Protein AF-A0A2K2TTX4-F1 (afdb_monomer_lite)

Sequence (131 aa):
MMIKNGELSIVQKIKLSEYLRTQQEYSEKEVDQAVAAVNRMNPELRKQLVEFLVTGEYPSTVIEKVTVKDLVDKLNMNPVTAFLSLDYLMEKPDEAKYILSRKPEKIEIDQEFLEELLGSQKDESADEAGE

Foldseek 3Di:
DDPCLQADDPVLLVLQLCCCCPVVVDDPVVSVVLRVLLSRFDSVLNVQVSVCSVPVDFDPDAQPNDGLVCCCPVLVDDSSVSSSLSSCCVVPVVVSVVVSVDNDDPPPDDPVNVCVVVVVVPPDPDDDDDD

pLDDT: mean 79.46, std 15.24, range [33.28, 93.5]

Structure (mmCIF, N/CA/C/O backbone):
data_AF-A0A2K2TTX4-F1
#
_entry.id   AF-A0A2K2TTX4-F1
#
loop_
_atom_site.group_PDB
_atom_site.id
_atom_site.type_symbol
_atom_site.label_atom_id
_atom_site.label_alt_id
_atom_site.label_comp_id
_atom_site.label_asym_id
_atom_site.label_entity_id
_atom_site.label_seq_id
_atom_site.pdbx_PDB_ins_code
_atom_site.Cartn_x
_atom_site.Cartn_y
_atom_site.Cartn_z
_atom_site.occupancy
_atom_site.B_iso_or_equiv
_atom_site.auth_seq_id
_atom_site.auth_comp_id
_atom_site.auth_asym_id
_atom_site.auth_atom_id
_atom_site.pdbx_PDB_model_num
ATOM 1 N N . MET A 1 1 ? 26.488 -1.684 -8.384 1.00 33.69 1 MET A N 1
ATOM 2 C CA . MET A 1 1 ? 26.251 -0.405 -7.682 1.00 33.69 1 MET A CA 1
ATOM 3 C C . MET A 1 1 ? 24.743 -0.280 -7.490 1.00 33.69 1 MET A C 1
ATOM 5 O O . MET A 1 1 ? 24.048 0.097 -8.421 1.00 33.69 1 MET A O 1
ATOM 9 N N . MET A 1 2 ? 24.215 -0.774 -6.367 1.00 33.28 2 MET A N 1
ATOM 10 C CA . MET A 1 2 ? 22.768 -0.821 -6.120 1.00 33.28 2 MET A CA 1
ATOM 11 C C . MET A 1 2 ? 22.314 0.562 -5.653 1.00 33.28 2 MET A C 1
ATOM 13 O O . MET A 1 2 ? 22.703 1.012 -4.577 1.00 33.28 2 MET A O 1
ATOM 17 N N . ILE A 1 3 ? 21.557 1.269 -6.490 1.00 39.31 3 ILE A N 1
ATOM 18 C CA . ILE A 1 3 ? 20.985 2.561 -6.119 1.00 39.31 3 ILE A CA 1
ATOM 19 C C . ILE A 1 3 ? 19.953 2.294 -5.023 1.00 39.31 3 ILE A C 1
ATOM 21 O O . ILE A 1 3 ? 18.993 1.557 -5.240 1.00 39.31 3 ILE A O 1
ATOM 25 N N . LYS A 1 4 ? 20.143 2.898 -3.847 1.00 43.09 4 LYS A N 1
ATOM 26 C CA . LYS A 1 4 ? 19.117 2.989 -2.803 1.00 43.09 4 LYS A CA 1
ATOM 27 C C . LYS A 1 4 ? 17.965 3.884 -3.297 1.00 43.09 4 LYS A C 1
ATOM 29 O O . LYS A 1 4 ? 17.806 4.998 -2.822 1.00 43.09 4 LYS A O 1
ATOM 34 N N . ASN A 1 5 ? 17.164 3.418 -4.255 1.00 51.44 5 ASN A N 1
ATOM 35 C CA . ASN A 1 5 ? 15.914 4.068 -4.687 1.00 51.44 5 ASN A CA 1
ATOM 36 C C . ASN A 1 5 ? 14.727 3.547 -3.852 1.00 51.44 5 ASN A C 1
ATOM 38 O O . ASN A 1 5 ? 13.702 3.111 -4.377 1.00 51.44 5 ASN A O 1
ATOM 42 N N . GLY A 1 6 ? 14.914 3.492 -2.532 1.00 62.59 6 GLY A N 1
ATOM 43 C CA . GLY A 1 6 ? 14.110 2.641 -1.655 1.00 62.59 6 GLY A CA 1
ATOM 44 C C . GLY A 1 6 ? 13.022 3.336 -0.846 1.00 62.59 6 GLY A C 1
ATOM 45 O O . GLY A 1 6 ? 12.120 2.654 -0.387 1.00 62.59 6 GLY A O 1
ATOM 46 N N . GLU A 1 7 ? 13.072 4.654 -0.660 1.00 72.31 7 GLU A N 1
ATOM 47 C CA . GLU A 1 7 ? 12.205 5.325 0.317 1.00 72.31 7 GLU A CA 1
ATOM 48 C C . GLU A 1 7 ? 11.384 6.449 -0.304 1.00 72.31 7 GLU A C 1
ATOM 50 O O . GLU A 1 7 ? 11.831 7.138 -1.223 1.00 72.31 7 GLU A O 1
ATOM 55 N N . LEU A 1 8 ? 10.179 6.647 0.232 1.00 81.75 8 LEU A N 1
ATOM 56 C CA . LEU A 1 8 ? 9.362 7.813 -0.078 1.00 81.75 8 LEU A CA 1
ATOM 57 C C . LEU A 1 8 ? 10.108 9.099 0.308 1.00 81.75 8 LEU A C 1
ATOM 59 O O . LEU A 1 8 ? 10.712 9.194 1.380 1.00 81.75 8 LEU A O 1
ATOM 63 N N . SER A 1 9 ? 10.015 10.130 -0.529 1.00 85.38 9 SER A N 1
ATOM 64 C CA . SER A 1 9 ? 10.469 11.471 -0.160 1.00 85.38 9 SER A CA 1
ATOM 65 C C . SER A 1 9 ? 9.601 12.048 0.963 1.00 85.38 9 SER A C 1
ATOM 67 O O . SER A 1 9 ? 8.461 11.627 1.159 1.00 85.38 9 SER A O 1
ATOM 69 N N . ILE A 1 10 ? 10.103 13.054 1.686 1.00 84.88 10 ILE A N 1
ATOM 70 C CA . ILE A 1 10 ? 9.347 13.723 2.763 1.00 84.88 10 ILE A CA 1
ATOM 71 C C . ILE A 1 10 ? 7.980 14.212 2.256 1.00 84.88 10 ILE A C 1
ATOM 73 O O . ILE A 1 10 ? 6.965 13.993 2.908 1.00 84.88 10 ILE A O 1
ATOM 77 N N . VAL A 1 11 ? 7.937 14.794 1.053 1.00 86.38 11 VAL A N 1
ATOM 78 C CA . VAL A 1 11 ? 6.693 15.272 0.429 1.00 86.38 11 VAL A CA 1
ATOM 79 C C . VAL A 1 11 ? 5.731 14.118 0.135 1.00 86.38 11 VAL A C 1
ATOM 81 O O . VAL A 1 11 ? 4.532 14.244 0.362 1.00 86.38 11 VAL A O 1
ATOM 84 N N . GLN A 1 12 ? 6.239 12.981 -0.348 1.00 86.75 12 GLN A N 1
ATOM 85 C CA . GLN A 1 12 ? 5.415 11.798 -0.611 1.00 86.75 12 GLN A CA 1
ATOM 86 C C . GLN A 1 12 ? 4.881 11.176 0.685 1.00 86.75 12 GLN A C 1
ATOM 88 O O . GLN A 1 12 ? 3.720 10.781 0.723 1.00 86.75 12 GLN A O 1
ATOM 93 N N . LYS A 1 13 ? 5.697 11.133 1.749 1.00 87.06 13 LYS A N 1
ATOM 94 C CA . LYS A 1 13 ? 5.270 10.674 3.079 1.00 87.06 13 LYS A CA 1
ATOM 95 C C . LYS A 1 13 ? 4.141 11.550 3.619 1.00 87.06 13 LYS A C 1
ATOM 97 O O . LYS A 1 13 ? 3.126 11.009 4.028 1.00 87.06 13 LYS A O 1
ATOM 102 N N . ILE A 1 14 ? 4.274 12.878 3.539 1.00 88.06 14 ILE A N 1
ATOM 103 C CA . ILE A 1 14 ? 3.223 13.818 3.968 1.00 88.06 14 ILE A CA 1
ATOM 104 C C . ILE A 1 14 ? 1.923 13.567 3.198 1.00 88.06 14 ILE A C 1
ATOM 106 O O . ILE A 1 14 ? 0.891 13.360 3.826 1.00 88.06 14 ILE A O 1
ATOM 110 N N . LYS A 1 15 ? 1.973 13.491 1.860 1.00 88.75 15 LYS A N 1
ATOM 111 C CA . LYS A 1 15 ? 0.778 13.232 1.039 1.00 88.75 15 LYS A CA 1
ATOM 112 C C . LYS A 1 15 ? 0.105 11.899 1.366 1.00 88.75 15 LYS A C 1
ATOM 114 O O . LYS A 1 15 ? -1.118 11.838 1.443 1.00 88.75 15 LYS A O 1
ATOM 119 N N . LEU A 1 16 ? 0.889 10.836 1.553 1.00 89.00 16 LEU A N 1
ATOM 120 C CA . LEU A 1 16 ? 0.359 9.529 1.937 1.00 89.00 16 LEU A CA 1
ATOM 121 C C . LEU A 1 16 ? -0.301 9.592 3.320 1.00 89.00 16 LEU A C 1
ATOM 123 O O . LEU A 1 16 ? -1.426 9.128 3.473 1.00 89.00 16 LEU A O 1
ATOM 127 N N . SER A 1 17 ? 0.357 10.200 4.308 1.00 88.31 17 SER A N 1
ATOM 128 C CA . SER A 1 17 ? -0.199 10.358 5.654 1.00 88.31 17 SER A CA 1
ATOM 129 C C . SER A 1 17 ? -1.478 11.198 5.661 1.00 88.31 17 SER A C 1
ATOM 131 O O . SER A 1 17 ? -2.437 10.840 6.340 1.00 88.31 17 SER A O 1
ATOM 133 N N . GLU A 1 18 ? -1.528 12.287 4.891 1.00 88.88 18 GLU A N 1
ATOM 134 C CA . GLU A 1 18 ? -2.733 13.106 4.720 1.00 88.88 18 GLU A CA 1
ATOM 135 C C . GLU A 1 18 ? -3.867 12.305 4.077 1.00 88.88 18 GLU A C 1
ATOM 137 O O . GLU A 1 18 ? -4.993 12.331 4.574 1.00 88.88 18 GLU A O 1
ATOM 142 N N . TYR A 1 19 ? -3.577 11.547 3.017 1.00 88.69 19 TYR A N 1
ATOM 143 C CA . TYR A 1 19 ? -4.560 10.686 2.362 1.00 88.69 19 TYR A CA 1
ATOM 144 C C . TYR A 1 19 ? -5.125 9.633 3.327 1.00 88.69 19 TYR A C 1
ATOM 146 O O . TYR A 1 19 ? -6.339 9.500 3.449 1.00 88.69 19 TYR A O 1
ATOM 154 N N . LEU A 1 20 ? -4.264 8.937 4.074 1.00 87.50 20 LEU A N 1
ATOM 155 C CA . LEU A 1 20 ? -4.671 7.922 5.051 1.00 87.50 20 LEU A CA 1
ATOM 156 C C . LEU A 1 20 ? -5.556 8.499 6.164 1.00 87.50 20 LEU A C 1
ATOM 158 O O . LEU A 1 20 ? -6.578 7.912 6.513 1.00 87.50 20 LEU A O 1
ATOM 162 N N . ARG A 1 21 ? -5.206 9.676 6.694 1.00 86.00 21 ARG A N 1
ATOM 163 C CA . ARG A 1 21 ? -5.982 10.331 7.759 1.00 86.00 21 ARG A CA 1
ATOM 164 C C . ARG A 1 21 ? -7.325 10.855 7.263 1.00 86.00 21 ARG A C 1
ATOM 166 O O . ARG A 1 21 ? -8.326 10.719 7.954 1.00 86.00 21 ARG A O 1
ATOM 173 N N . THR A 1 22 ? -7.344 11.481 6.087 1.00 83.31 22 THR A N 1
ATOM 174 C CA . THR A 1 22 ? -8.526 12.213 5.600 1.00 83.31 22 THR A CA 1
ATOM 175 C C . THR A 1 22 ? -9.501 11.349 4.813 1.00 83.31 22 THR A C 1
ATOM 177 O O . THR A 1 22 ? -10.698 11.603 4.869 1.00 83.31 22 THR A O 1
ATOM 180 N N . GLN A 1 23 ? -9.007 10.354 4.071 1.00 79.31 23 GLN A N 1
ATOM 181 C CA . GLN A 1 23 ? -9.828 9.525 3.180 1.00 79.31 23 GLN A CA 1
ATOM 182 C C . GLN A 1 23 ? -10.111 8.137 3.747 1.00 79.31 23 GLN A C 1
ATOM 184 O O . GLN A 1 23 ? -11.048 7.484 3.300 1.00 79.31 23 GLN A O 1
ATOM 189 N N . GLN A 1 24 ? -9.291 7.662 4.688 1.00 76.12 24 GLN A N 1
ATOM 190 C CA . GLN A 1 24 ? -9.414 6.311 5.239 1.00 76.12 24 GLN A CA 1
ATOM 191 C C . GLN A 1 24 ? -9.597 6.283 6.761 1.00 76.12 24 GLN A C 1
ATOM 193 O O . GLN A 1 24 ? -9.740 5.201 7.319 1.00 76.12 24 GLN A O 1
ATOM 198 N N . GLU A 1 25 ? -9.610 7.449 7.417 1.00 83.44 25 GLU A N 1
ATOM 199 C CA . GLU A 1 25 ? -9.828 7.602 8.865 1.00 83.44 25 GLU A CA 1
ATOM 200 C C . GLU A 1 25 ? -8.821 6.823 9.734 1.00 83.44 25 GLU A C 1
ATOM 202 O O . GLU A 1 25 ? -9.132 6.401 10.846 1.00 83.44 25 GLU A O 1
ATOM 207 N N . TYR A 1 26 ? -7.589 6.644 9.240 1.00 80.19 26 TYR A N 1
ATOM 208 C CA . TYR A 1 26 ? -6.539 5.934 9.976 1.00 80.19 26 TYR A CA 1
ATOM 209 C C . TYR A 1 26 ? -6.104 6.729 11.215 1.00 80.19 26 TYR A C 1
ATOM 211 O O . TYR A 1 26 ? -5.875 7.942 11.151 1.00 80.19 26 TYR A O 1
ATOM 219 N N . SER A 1 27 ? -5.890 6.026 12.328 1.00 83.81 27 SER A N 1
ATOM 220 C CA . SER A 1 27 ? -5.210 6.569 13.506 1.00 83.81 27 SER A CA 1
ATOM 221 C C . SER A 1 27 ? -3.732 6.853 13.220 1.00 83.81 27 SER A C 1
ATOM 223 O O . SER A 1 27 ? -3.143 6.317 12.282 1.00 83.81 27 SER A O 1
ATOM 225 N N . GLU A 1 28 ? -3.076 7.669 14.054 1.00 79.19 28 GLU A N 1
ATOM 226 C CA . GLU A 1 28 ? -1.654 7.992 13.848 1.00 79.19 28 GLU A CA 1
ATOM 227 C C . GLU A 1 28 ? -0.755 6.746 13.815 1.00 79.19 28 GLU A C 1
ATOM 229 O O . GLU A 1 28 ? 0.135 6.658 12.973 1.00 79.19 28 GLU A O 1
ATOM 234 N N . LYS A 1 29 ? -1.041 5.747 14.661 1.00 81.19 29 LYS A N 1
ATOM 235 C CA . LYS A 1 29 ? -0.293 4.482 14.680 1.00 81.19 29 LYS A CA 1
ATOM 236 C C . LYS A 1 29 ? -0.462 3.690 13.383 1.00 81.19 29 LYS A C 1
ATOM 238 O O . LYS A 1 29 ? 0.511 3.139 12.875 1.00 81.19 29 LYS A O 1
ATOM 243 N N . GLU A 1 30 ? -1.677 3.633 12.843 1.00 81.88 30 GLU A N 1
ATOM 244 C CA . GLU A 1 30 ? -1.954 2.934 11.583 1.00 81.88 30 GLU A CA 1
ATOM 245 C C . GLU A 1 30 ? -1.314 3.658 10.393 1.00 81.88 30 GLU A C 1
ATOM 247 O O . GLU A 1 30 ? -0.825 3.010 9.468 1.00 81.88 30 GLU A O 1
ATOM 252 N N . VAL A 1 31 ? -1.250 4.994 10.431 1.00 85.31 31 VAL A N 1
ATOM 253 C CA . VAL A 1 31 ? -0.521 5.794 9.436 1.00 85.31 31 VAL A CA 1
ATOM 254 C C . VAL A 1 31 ? 0.963 5.440 9.440 1.00 85.31 31 VAL A C 1
ATOM 256 O O . VAL A 1 31 ? 1.522 5.167 8.379 1.00 85.31 31 VAL A O 1
ATOM 259 N N . ASP A 1 32 ? 1.600 5.396 10.610 1.00 83.81 32 ASP A N 1
ATOM 260 C CA . ASP A 1 32 ? 3.024 5.062 10.715 1.00 83.81 32 ASP A CA 1
ATOM 261 C C . ASP A 1 32 ? 3.317 3.646 10.202 1.00 83.81 32 ASP A C 1
ATOM 263 O O . ASP A 1 32 ? 4.277 3.431 9.452 1.00 83.81 32 ASP A O 1
ATOM 267 N N . GLN A 1 33 ? 2.457 2.682 10.542 1.00 86.38 33 GLN A N 1
ATOM 268 C CA . GLN A 1 33 ? 2.554 1.309 10.044 1.00 86.38 33 GLN A CA 1
ATOM 269 C C . GLN A 1 33 ? 2.385 1.238 8.523 1.00 86.38 33 GLN A C 1
ATOM 271 O O . GLN A 1 33 ? 3.191 0.596 7.846 1.00 86.38 33 GLN A O 1
ATOM 276 N N . ALA A 1 34 ? 1.389 1.929 7.968 1.00 86.56 34 ALA A N 1
ATOM 277 C CA . ALA A 1 34 ? 1.149 1.965 6.530 1.00 86.56 34 ALA A CA 1
ATOM 278 C C . ALA A 1 34 ? 2.313 2.625 5.776 1.00 86.56 34 ALA A C 1
ATOM 280 O O . ALA A 1 34 ? 2.774 2.096 4.766 1.00 86.56 34 ALA A O 1
ATOM 281 N N . VAL A 1 35 ? 2.858 3.734 6.285 1.00 88.56 35 VAL A N 1
ATOM 282 C CA . VAL A 1 35 ? 4.036 4.393 5.699 1.00 88.56 35 VAL A CA 1
ATOM 283 C C . VAL A 1 35 ? 5.251 3.465 5.738 1.00 88.56 35 VAL A C 1
ATOM 285 O O . VAL A 1 35 ? 5.989 3.374 4.753 1.00 88.56 35 VAL A O 1
ATOM 288 N N . ALA A 1 36 ? 5.474 2.748 6.843 1.00 87.06 36 ALA A N 1
ATOM 289 C CA . ALA A 1 36 ? 6.553 1.769 6.940 1.00 87.06 36 ALA A CA 1
ATOM 290 C C . ALA A 1 36 ? 6.378 0.621 5.933 1.00 87.06 36 ALA A C 1
ATOM 292 O O . ALA A 1 36 ? 7.345 0.247 5.267 1.00 87.06 36 ALA A O 1
ATOM 293 N N . ALA A 1 37 ? 5.155 0.110 5.776 1.00 87.56 37 ALA A N 1
ATOM 294 C CA . ALA A 1 37 ? 4.836 -0.938 4.813 1.00 87.56 37 ALA A CA 1
ATOM 295 C C . ALA A 1 37 ? 5.055 -0.466 3.364 1.00 87.56 37 ALA A C 1
ATOM 297 O O . ALA A 1 37 ? 5.751 -1.126 2.598 1.00 87.56 37 ALA A O 1
ATOM 298 N N . VAL A 1 38 ? 4.589 0.736 3.008 1.00 89.19 38 VAL A N 1
ATOM 299 C CA . VAL A 1 38 ? 4.796 1.319 1.670 1.00 89.19 38 VAL A CA 1
ATOM 300 C C . VAL A 1 38 ? 6.278 1.574 1.367 1.00 89.19 38 VAL A C 1
ATOM 302 O O . VAL A 1 38 ? 6.713 1.422 0.226 1.00 89.19 38 VAL A O 1
ATOM 305 N N . ASN A 1 39 ? 7.099 1.929 2.360 1.00 87.94 39 ASN A N 1
ATOM 306 C CA . ASN A 1 39 ? 8.546 2.051 2.139 1.00 87.94 39 ASN A CA 1
ATOM 307 C C . ASN A 1 39 ? 9.210 0.698 1.836 1.00 87.94 39 ASN A C 1
ATOM 309 O O . ASN A 1 39 ? 10.190 0.662 1.098 1.00 87.94 39 ASN A O 1
ATOM 313 N N . ARG A 1 40 ? 8.686 -0.409 2.375 1.00 86.75 40 ARG A N 1
ATOM 314 C CA . ARG A 1 40 ? 9.206 -1.765 2.119 1.00 86.75 40 ARG A CA 1
ATOM 315 C C . ARG A 1 40 ? 8.659 -2.392 0.837 1.00 86.75 40 ARG A C 1
ATOM 317 O O . ARG A 1 40 ? 9.291 -3.301 0.313 1.00 86.75 40 ARG A O 1
ATOM 324 N N . MET A 1 41 ? 7.547 -1.863 0.330 1.00 87.88 41 MET A N 1
ATOM 325 C CA . MET A 1 41 ? 6.903 -2.278 -0.914 1.00 87.88 41 MET A CA 1
ATOM 326 C C . MET A 1 41 ? 7.865 -2.286 -2.106 1.00 87.88 41 MET A C 1
ATOM 328 O O . MET A 1 41 ? 8.815 -1.489 -2.179 1.00 87.88 41 MET A O 1
ATOM 332 N N . ASN A 1 42 ? 7.559 -3.130 -3.091 1.00 89.81 42 ASN A N 1
ATOM 333 C CA . ASN A 1 42 ? 8.195 -3.125 -4.396 1.00 89.81 42 ASN A CA 1
ATOM 334 C C . ASN A 1 42 ? 8.302 -1.687 -4.960 1.00 89.81 42 ASN A C 1
ATOM 336 O O . ASN A 1 42 ? 7.299 -0.965 -5.010 1.00 89.81 42 ASN A O 1
ATOM 340 N N . PRO A 1 43 ? 9.494 -1.247 -5.412 1.00 88.69 43 PRO A N 1
ATOM 341 C CA . PRO A 1 43 ? 9.701 0.122 -5.883 1.00 88.69 43 PRO A CA 1
ATOM 342 C C . PRO A 1 43 ? 8.778 0.560 -7.025 1.00 88.69 43 PRO A C 1
ATOM 344 O O . PRO A 1 43 ? 8.399 1.731 -7.072 1.00 88.69 43 PRO A O 1
ATOM 347 N N . GLU A 1 44 ? 8.406 -0.354 -7.925 1.00 89.38 44 GLU A N 1
ATOM 348 C CA . GLU A 1 44 ? 7.529 -0.033 -9.053 1.00 89.38 44 GLU A CA 1
ATOM 349 C C . GLU A 1 44 ? 6.085 0.172 -8.583 1.00 89.38 44 GLU A C 1
ATOM 351 O O . GLU A 1 44 ? 5.462 1.174 -8.932 1.00 89.38 44 GLU A O 1
ATOM 356 N N . LEU A 1 45 ? 5.578 -0.696 -7.700 1.00 90.50 45 LEU A N 1
ATOM 357 C CA . LEU A 1 45 ? 4.258 -0.509 -7.087 1.00 90.50 45 LEU A CA 1
ATOM 358 C C . LEU A 1 45 ? 4.203 0.752 -6.225 1.00 90.50 45 LEU A C 1
ATOM 360 O O . LEU A 1 45 ? 3.226 1.497 -6.287 1.00 90.50 45 LEU A O 1
ATOM 364 N N . ARG A 1 46 ? 5.271 1.057 -5.479 1.00 91.50 46 ARG A N 1
ATOM 365 C CA . ARG A 1 46 ? 5.363 2.305 -4.710 1.00 91.50 46 ARG A CA 1
ATOM 366 C C . ARG A 1 46 ? 5.269 3.529 -5.620 1.00 91.50 46 ARG A C 1
ATOM 368 O O . ARG A 1 46 ? 4.589 4.493 -5.275 1.00 91.50 46 ARG A O 1
ATOM 375 N N . LYS A 1 47 ? 5.937 3.511 -6.777 1.00 90.62 47 LYS A N 1
ATOM 376 C CA . LYS A 1 47 ? 5.848 4.598 -7.761 1.00 90.62 47 LYS A CA 1
ATOM 377 C C . LYS A 1 47 ? 4.414 4.766 -8.271 1.00 90.62 47 LYS A C 1
ATOM 379 O O . LYS A 1 47 ? 3.929 5.892 -8.312 1.00 90.62 47 LYS A O 1
ATOM 384 N N . GLN A 1 48 ? 3.733 3.666 -8.583 1.00 92.69 48 GLN A N 1
ATOM 385 C CA . GLN A 1 48 ? 2.333 3.686 -9.016 1.00 92.69 48 GLN A CA 1
ATOM 386 C C . GLN A 1 48 ? 1.386 4.189 -7.924 1.00 92.69 48 GLN A C 1
ATOM 388 O O . GLN A 1 48 ? 0.468 4.946 -8.219 1.00 92.69 48 GLN A O 1
ATOM 393 N N . LEU A 1 49 ? 1.626 3.832 -6.658 1.00 92.88 49 LEU A N 1
ATOM 394 C CA . LEU A 1 49 ? 0.873 4.377 -5.529 1.00 92.88 49 LEU A CA 1
ATOM 395 C C . LEU A 1 49 ? 1.063 5.895 -5.427 1.00 92.88 49 LEU A C 1
ATOM 397 O O . LEU A 1 49 ? 0.094 6.625 -5.254 1.00 92.88 49 LEU A O 1
ATOM 401 N N . VAL A 1 50 ? 2.297 6.389 -5.555 1.00 90.94 50 VAL A N 1
ATOM 402 C CA . VAL A 1 50 ? 2.565 7.836 -5.540 1.00 90.94 50 VAL A CA 1
ATOM 403 C C . VAL A 1 50 ? 1.869 8.544 -6.702 1.00 90.94 50 VAL A C 1
ATOM 405 O O . VAL A 1 50 ? 1.339 9.635 -6.509 1.00 90.94 50 VAL A O 1
ATOM 408 N N . GLU A 1 51 ? 1.862 7.943 -7.888 1.00 91.38 51 GLU A N 1
ATOM 409 C CA . GLU A 1 51 ? 1.154 8.480 -9.050 1.00 91.38 51 GLU A CA 1
ATOM 410 C C . GLU A 1 51 ? -0.357 8.525 -8.806 1.00 91.38 51 GLU A C 1
ATOM 412 O O . GLU A 1 51 ? -0.956 9.587 -8.956 1.00 91.38 51 GLU A O 1
ATOM 417 N N . PHE A 1 52 ? -0.940 7.441 -8.286 1.00 93.25 52 PHE A N 1
ATOM 418 C CA . PHE A 1 52 ? -2.335 7.391 -7.847 1.00 93.25 52 PHE A CA 1
ATOM 419 C C . PHE A 1 52 ? -2.669 8.490 -6.826 1.00 93.25 52 PHE A C 1
ATOM 421 O O . PHE A 1 52 ? -3.696 9.148 -6.951 1.00 93.25 52 PHE A O 1
ATOM 428 N N . LEU A 1 53 ? -1.802 8.757 -5.844 1.00 89.62 53 LEU A N 1
ATOM 429 C CA . LEU A 1 53 ? -2.027 9.831 -4.863 1.00 89.62 53 LEU A CA 1
ATOM 430 C C . LEU A 1 53 ? -2.055 11.233 -5.496 1.00 89.62 53 LEU A C 1
ATOM 432 O O . LEU A 1 53 ? -2.534 12.179 -4.872 1.00 89.62 53 LEU A O 1
ATOM 436 N N . VAL A 1 54 ? -1.501 11.398 -6.700 1.00 88.50 54 VAL A N 1
ATOM 437 C CA . VAL A 1 54 ? -1.481 12.672 -7.429 1.00 88.50 54 VAL A CA 1
ATOM 438 C C . VAL A 1 54 ? -2.625 12.762 -8.434 1.00 88.50 54 VAL A C 1
ATOM 440 O O . VAL A 1 54 ? -3.243 13.819 -8.540 1.00 88.50 54 VAL A O 1
ATOM 443 N N . THR A 1 55 ? -2.891 11.691 -9.178 1.00 90.94 55 THR A N 1
ATOM 444 C CA . THR A 1 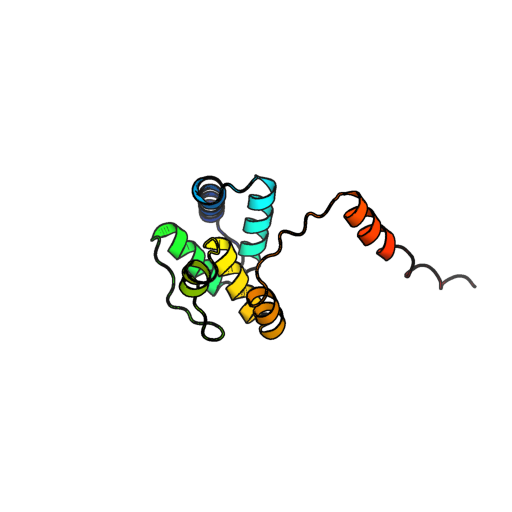55 ? -3.859 11.682 -10.285 1.00 90.94 55 THR A CA 1
ATOM 445 C C . THR A 1 55 ? -5.245 11.201 -9.863 1.00 90.94 55 THR A C 1
ATOM 447 O O . THR A 1 55 ? -6.234 11.560 -10.493 1.00 90.94 55 THR A O 1
ATOM 450 N N . GLY A 1 56 ? -5.331 10.392 -8.805 1.00 89.25 56 GLY A N 1
ATOM 451 C CA . GLY A 1 56 ? -6.530 9.645 -8.423 1.00 89.25 56 GLY A CA 1
ATOM 452 C C . GLY A 1 56 ? -6.824 8.443 -9.328 1.00 89.25 56 GLY A C 1
ATOM 453 O O . GLY A 1 56 ? -7.841 7.776 -9.145 1.00 89.25 56 GLY A O 1
ATOM 454 N N . GLU A 1 57 ? -5.959 8.152 -10.302 1.00 91.69 57 GLU A N 1
ATOM 455 C CA . GLU A 1 57 ? -6.176 7.092 -11.285 1.00 91.69 57 GLU A CA 1
ATOM 456 C C . GLU A 1 57 ? -5.515 5.784 -10.845 1.00 91.69 57 GLU A C 1
ATOM 458 O O . GLU A 1 57 ? -4.342 5.748 -10.469 1.00 91.69 57 GLU A O 1
ATOM 463 N N . TYR A 1 58 ? -6.272 4.686 -10.895 1.00 91.81 58 TYR A N 1
ATOM 464 C CA . TYR A 1 58 ? -5.737 3.364 -10.580 1.00 91.81 58 TYR A CA 1
ATOM 465 C C . TYR A 1 58 ? -4.821 2.863 -11.702 1.00 91.81 58 TYR A C 1
ATOM 467 O O . TYR A 1 58 ? -5.192 2.949 -12.877 1.00 91.81 58 TYR A O 1
ATOM 475 N N . PRO A 1 59 ? -3.666 2.260 -11.371 1.00 91.69 59 PRO A N 1
ATOM 476 C CA . PRO A 1 59 ? -2.802 1.670 -12.378 1.00 91.69 59 PRO A CA 1
ATOM 477 C C . PRO A 1 59 ? -3.485 0.463 -13.029 1.00 91.69 59 PRO A C 1
ATOM 479 O O . PRO A 1 59 ? -4.209 -0.298 -12.386 1.00 91.69 59 PRO A O 1
ATOM 482 N N . SER A 1 60 ? -3.190 0.244 -14.310 1.00 90.06 60 SER A N 1
ATOM 483 C CA . SER A 1 60 ? -3.645 -0.940 -15.059 1.00 90.06 60 SER A CA 1
ATOM 484 C C . SER A 1 60 ? -2.729 -2.157 -14.874 1.00 90.06 60 SER A C 1
ATOM 486 O O . SER A 1 60 ? -2.828 -3.130 -15.619 1.00 90.06 60 SER A O 1
ATOM 488 N N . THR A 1 61 ? -1.794 -2.105 -13.921 1.00 89.25 61 THR A N 1
ATOM 489 C CA . THR A 1 61 ? -0.875 -3.209 -13.640 1.00 89.25 61 THR A CA 1
ATOM 490 C C . THR A 1 61 ? -1.640 -4.419 -13.122 1.00 89.25 61 THR A C 1
ATOM 492 O O . THR A 1 61 ? -2.437 -4.321 -12.191 1.00 89.25 61 THR A O 1
ATOM 495 N N . VAL A 1 62 ? -1.375 -5.565 -13.751 1.00 89.81 62 VAL A N 1
ATOM 496 C CA . VAL A 1 62 ? -2.001 -6.847 -13.438 1.00 89.81 62 VAL A CA 1
ATOM 497 C C . VAL A 1 62 ? -0.962 -7.745 -12.778 1.00 89.81 62 VAL A C 1
ATOM 499 O O . VAL A 1 62 ? 0.066 -8.047 -13.382 1.00 89.81 62 VAL A O 1
ATOM 502 N N . ILE A 1 63 ? -1.249 -8.206 -11.565 1.00 88.62 63 ILE A N 1
ATOM 503 C CA . ILE A 1 63 ? -0.446 -9.196 -10.837 1.00 88.62 63 ILE A CA 1
ATOM 504 C C . ILE A 1 63 ? -1.381 -10.351 -10.498 1.00 88.62 63 ILE A C 1
ATOM 506 O O . ILE A 1 63 ? -2.476 -10.130 -9.992 1.00 88.62 63 ILE A O 1
ATOM 510 N N . GLU A 1 64 ? -0.996 -11.584 -10.833 1.00 86.44 64 GLU A N 1
ATOM 511 C CA . GLU A 1 64 ? -1.828 -12.773 -10.579 1.00 86.44 64 GLU A CA 1
ATOM 512 C C . GLU A 1 64 ? -3.274 -12.653 -11.118 1.00 86.44 64 GLU A C 1
ATOM 514 O O . GLU A 1 64 ? -4.218 -13.190 -10.542 1.00 86.44 64 GLU A O 1
ATOM 519 N N . LYS A 1 65 ? -3.453 -11.965 -12.260 1.00 87.50 65 LYS A N 1
ATOM 520 C CA . LYS A 1 65 ? -4.756 -11.655 -12.897 1.00 87.50 65 LYS A CA 1
ATOM 521 C C . LYS A 1 65 ? -5.655 -10.696 -12.099 1.00 87.50 65 LYS A C 1
ATOM 523 O O . LYS A 1 65 ? -6.851 -10.621 -12.375 1.00 87.50 65 LYS A O 1
ATOM 528 N N . VAL A 1 66 ? -5.090 -9.959 -11.147 1.00 88.62 66 VAL A N 1
ATOM 529 C CA . VAL A 1 66 ? -5.785 -8.989 -10.294 1.00 88.62 66 VAL A CA 1
ATOM 530 C C . VAL A 1 66 ? -5.139 -7.610 -10.447 1.00 88.62 66 VAL A C 1
ATOM 532 O O . VAL A 1 66 ? -3.919 -7.491 -10.559 1.00 88.62 66 VAL A O 1
ATOM 535 N N . THR A 1 67 ? -5.961 -6.561 -10.468 1.00 93.00 67 THR A N 1
ATOM 536 C CA . THR A 1 67 ? -5.524 -5.153 -10.454 1.00 93.00 67 THR A CA 1
ATOM 537 C C . THR A 1 67 ? -5.848 -4.478 -9.119 1.00 93.00 67 THR A C 1
ATOM 539 O O . THR A 1 67 ? -6.662 -4.981 -8.343 1.00 93.00 67 THR A O 1
ATOM 542 N N . VAL A 1 68 ? -5.270 -3.295 -8.856 1.00 92.19 68 VAL A N 1
ATOM 543 C CA . VAL A 1 68 ? -5.617 -2.501 -7.653 1.00 92.19 68 VAL A CA 1
ATOM 544 C C . VAL A 1 68 ? -7.115 -2.210 -7.653 1.00 92.19 68 VAL A C 1
ATOM 546 O O . VAL A 1 68 ? -7.790 -2.354 -6.636 1.00 92.19 68 VAL A O 1
ATOM 549 N N . LYS A 1 69 ? -7.645 -1.853 -8.827 1.00 92.69 69 LYS A N 1
ATOM 550 C CA . LYS A 1 69 ? -9.058 -1.551 -9.012 1.00 92.69 69 LYS A CA 1
ATOM 551 C C . LYS A 1 69 ? -9.952 -2.751 -8.707 1.00 92.69 69 LYS A C 1
ATOM 553 O O . LYS A 1 69 ? -10.986 -2.569 -8.080 1.00 92.69 69 LYS A O 1
ATOM 558 N N . ASP A 1 70 ? -9.549 -3.966 -9.081 1.00 91.38 70 ASP A N 1
ATOM 559 C CA . ASP A 1 70 ? -10.299 -5.176 -8.728 1.00 91.38 70 ASP A CA 1
ATOM 560 C C . ASP A 1 70 ? -10.398 -5.364 -7.212 1.00 91.38 70 ASP A C 1
ATOM 562 O O . ASP A 1 70 ? -11.466 -5.701 -6.711 1.00 91.38 70 ASP A O 1
ATOM 566 N N . LEU A 1 71 ? -9.306 -5.138 -6.478 1.00 89.88 71 LEU A N 1
ATOM 567 C 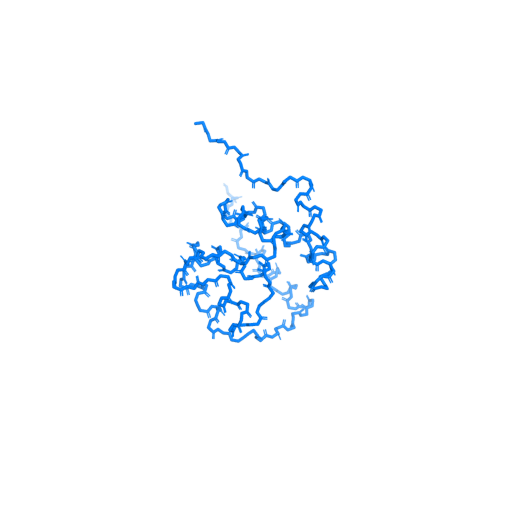CA . LEU A 1 71 ? -9.295 -5.265 -5.019 1.00 89.88 71 LEU A CA 1
ATOM 568 C C . LEU A 1 71 ? -10.181 -4.206 -4.351 1.00 89.88 71 LEU A C 1
ATOM 570 O O . LEU A 1 71 ? -10.925 -4.520 -3.423 1.00 89.88 71 LEU A O 1
ATOM 574 N N . VAL A 1 72 ? -10.156 -2.971 -4.852 1.00 90.94 72 VAL A N 1
ATOM 575 C CA . VAL A 1 72 ? -11.030 -1.903 -4.353 1.00 90.94 72 VAL A CA 1
ATOM 576 C C . VAL A 1 72 ? -12.496 -2.199 -4.677 1.00 90.94 72 VAL A C 1
ATOM 578 O O . VAL A 1 72 ? -13.325 -2.232 -3.775 1.00 90.94 72 VAL A O 1
ATOM 581 N N . ASP A 1 73 ? -12.826 -2.478 -5.938 1.00 90.44 73 ASP A N 1
ATOM 582 C CA . ASP A 1 73 ? -14.216 -2.613 -6.384 1.00 90.44 73 ASP A CA 1
ATOM 583 C C . ASP A 1 73 ? -14.869 -3.923 -5.909 1.00 90.44 73 ASP A C 1
ATOM 585 O O . ASP A 1 73 ? -16.053 -3.941 -5.573 1.00 90.44 73 ASP A O 1
ATOM 589 N N . LYS A 1 74 ? -14.129 -5.043 -5.909 1.00 88.44 74 LYS A N 1
ATOM 590 C CA . LYS A 1 74 ? -14.689 -6.381 -5.631 1.00 88.44 74 LYS A CA 1
ATOM 591 C C . LYS A 1 74 ? -14.545 -6.799 -4.175 1.00 88.44 74 LYS A C 1
ATOM 593 O O . LYS A 1 74 ? -15.398 -7.533 -3.682 1.00 88.44 74 LYS A O 1
ATOM 598 N N . LEU A 1 75 ? -13.475 -6.371 -3.503 1.00 85.62 75 LEU A N 1
ATOM 599 C CA . LEU A 1 75 ? -13.214 -6.712 -2.099 1.00 85.62 75 LEU A CA 1
ATOM 600 C C . LEU A 1 75 ? -13.452 -5.531 -1.151 1.00 85.62 75 LEU A C 1
ATOM 602 O O . LEU A 1 75 ? -13.228 -5.671 0.050 1.00 85.62 75 LEU A O 1
ATOM 606 N N . ASN A 1 76 ? -13.934 -4.394 -1.670 1.00 86.44 76 ASN A N 1
ATOM 607 C CA . ASN A 1 76 ? -14.202 -3.173 -0.907 1.00 86.44 76 ASN A CA 1
ATOM 608 C C . ASN A 1 76 ? -12.990 -2.733 -0.069 1.00 86.44 76 ASN A C 1
ATOM 610 O O . ASN A 1 76 ? -13.129 -2.239 1.052 1.00 86.44 76 ASN A O 1
ATOM 614 N N . MET A 1 77 ? -11.787 -2.979 -0.594 1.00 87.75 77 MET A N 1
ATOM 615 C CA . MET A 1 77 ? -10.549 -2.574 0.053 1.00 87.75 77 MET A CA 1
ATOM 616 C C . MET A 1 77 ? -10.327 -1.087 -0.144 1.00 87.75 77 MET A C 1
ATOM 618 O O . MET A 1 77 ? -10.641 -0.516 -1.187 1.00 87.75 77 MET A O 1
ATOM 622 N N . ASN A 1 78 ? -9.704 -0.463 0.845 1.00 89.56 78 ASN A N 1
ATOM 623 C CA . ASN A 1 78 ? -9.201 0.878 0.647 1.00 89.56 78 ASN A CA 1
ATOM 624 C C . ASN A 1 78 ? -7.983 0.843 -0.315 1.00 89.56 78 ASN A C 1
ATOM 626 O O . ASN A 1 78 ? -7.286 -0.178 -0.391 1.00 89.56 78 ASN A O 1
ATOM 630 N N . PRO A 1 79 ? -7.698 1.932 -1.053 1.00 90.69 79 PRO A N 1
ATOM 631 C CA . PRO A 1 79 ? -6.648 1.919 -2.074 1.00 90.69 79 PRO A CA 1
ATOM 632 C C . PRO A 1 79 ? -5.257 1.524 -1.569 1.00 90.69 79 PRO A C 1
ATOM 634 O O . PRO A 1 79 ? -4.600 0.690 -2.186 1.00 90.69 79 PRO A O 1
ATOM 637 N N . VAL A 1 80 ? -4.807 2.059 -0.432 1.00 90.38 80 VAL A N 1
ATOM 638 C CA . VAL A 1 80 ? -3.475 1.747 0.116 1.00 90.38 80 VAL A CA 1
ATOM 639 C C . VAL A 1 80 ? -3.351 0.265 0.491 1.00 90.38 80 VAL A C 1
ATOM 641 O O . VAL A 1 80 ? -2.363 -0.377 0.131 1.00 90.38 80 VAL A O 1
ATOM 644 N N . THR A 1 81 ? -4.369 -0.315 1.128 1.00 89.56 81 THR A N 1
ATOM 645 C CA . THR A 1 81 ? -4.427 -1.752 1.433 1.00 89.56 81 THR A CA 1
ATOM 646 C C . THR A 1 81 ? -4.474 -2.608 0.169 1.00 89.56 81 THR A C 1
ATOM 648 O O . THR A 1 81 ? -3.858 -3.673 0.136 1.00 89.56 81 THR A O 1
ATOM 651 N N . ALA A 1 82 ? -5.141 -2.152 -0.893 1.00 92.25 82 ALA A N 1
ATOM 652 C CA . ALA A 1 82 ? -5.137 -2.844 -2.180 1.00 92.25 82 ALA A CA 1
ATOM 653 C C . ALA A 1 82 ? -3.730 -2.881 -2.809 1.00 92.25 82 ALA A C 1
ATOM 655 O O . ALA A 1 82 ? -3.292 -3.935 -3.268 1.00 92.25 82 ALA A O 1
ATOM 656 N N . PHE A 1 83 ? -2.982 -1.773 -2.769 1.00 93.50 83 PHE A N 1
ATOM 657 C CA . PHE A 1 83 ? -1.582 -1.748 -3.215 1.00 93.50 83 PHE A CA 1
ATOM 658 C C . PHE A 1 83 ? -0.685 -2.679 -2.387 1.00 93.50 83 PHE A C 1
ATOM 660 O O . PHE A 1 83 ? 0.111 -3.423 -2.955 1.00 93.50 83 PHE A O 1
ATOM 667 N N . LEU A 1 84 ? -0.835 -2.685 -1.059 1.00 91.19 84 LEU A N 1
ATOM 668 C CA . LEU A 1 84 ? -0.092 -3.591 -0.172 1.00 91.19 84 LEU A CA 1
ATOM 669 C C . LEU A 1 84 ? -0.440 -5.063 -0.416 1.00 91.19 84 LEU A C 1
ATOM 671 O O . LEU A 1 84 ? 0.430 -5.926 -0.371 1.00 91.19 84 LEU A O 1
ATOM 675 N N . SER A 1 85 ? -1.699 -5.351 -0.730 1.00 90.44 85 SER A N 1
ATOM 676 C CA . SER A 1 85 ? -2.143 -6.707 -1.057 1.00 90.44 85 SER A CA 1
ATOM 677 C C . SER A 1 85 ? -1.568 -7.191 -2.391 1.00 90.44 85 SER A C 1
ATOM 679 O O . SER A 1 85 ? -1.244 -8.367 -2.528 1.00 90.44 85 SER A O 1
ATOM 681 N N . LEU A 1 86 ? -1.400 -6.293 -3.367 1.00 92.00 86 LEU A N 1
ATOM 682 C CA . LEU A 1 86 ? -0.713 -6.600 -4.626 1.00 92.00 86 LEU A CA 1
ATOM 683 C C . LEU A 1 86 ? 0.779 -6.841 -4.440 1.00 92.00 86 LEU A C 1
ATOM 685 O O . LEU A 1 86 ? 1.313 -7.768 -5.038 1.00 92.00 86 LEU A O 1
ATOM 689 N N . ASP A 1 87 ? 1.434 -6.046 -3.600 1.00 92.94 87 ASP A N 1
ATOM 690 C CA . ASP A 1 87 ? 2.831 -6.271 -3.226 1.00 92.94 87 ASP A CA 1
ATOM 691 C C . ASP A 1 87 ? 3.012 -7.647 -2.579 1.00 92.94 87 ASP A C 1
ATOM 693 O O . ASP A 1 87 ? 3.857 -8.442 -2.989 1.00 92.94 87 ASP A O 1
ATOM 697 N N . TYR A 1 88 ? 2.117 -7.987 -1.656 1.00 90.12 88 TYR A N 1
ATOM 698 C CA . TYR A 1 88 ? 2.116 -9.287 -1.009 1.00 90.12 88 TYR A CA 1
ATOM 699 C C . TYR A 1 88 ? 1.801 -10.445 -1.971 1.00 90.12 88 TYR A C 1
ATOM 701 O O . TYR A 1 88 ? 2.413 -11.507 -1.872 1.00 90.12 88 TYR A O 1
ATOM 709 N N . LEU A 1 89 ? 0.920 -10.240 -2.960 1.00 90.31 89 LEU A N 1
ATOM 710 C CA . LEU A 1 89 ? 0.702 -11.193 -4.057 1.00 90.31 89 LEU A CA 1
ATOM 711 C C . LEU A 1 89 ? 1.967 -11.433 -4.888 1.00 90.31 89 LEU A C 1
ATOM 713 O O . LEU A 1 89 ? 2.146 -12.544 -5.380 1.00 90.31 89 LEU A O 1
ATOM 717 N N . MET A 1 90 ? 2.833 -10.428 -5.061 1.00 88.94 90 MET A N 1
ATOM 718 C CA . MET A 1 90 ? 4.107 -10.607 -5.766 1.00 88.94 90 MET A CA 1
ATOM 719 C C . MET A 1 90 ? 5.106 -11.423 -4.944 1.00 88.94 90 MET A C 1
ATOM 721 O O . MET A 1 90 ? 5.843 -12.225 -5.512 1.00 88.94 90 MET A O 1
ATOM 725 N N . GLU A 1 91 ? 5.156 -11.203 -3.628 1.00 88.00 91 GLU A N 1
ATOM 726 C CA . GLU A 1 91 ? 6.115 -11.872 -2.745 1.00 88.00 91 GLU A CA 1
ATOM 727 C C . GLU A 1 91 ? 5.691 -13.308 -2.408 1.00 88.00 91 GLU A C 1
ATOM 729 O O . GLU A 1 91 ? 6.504 -14.232 -2.468 1.00 88.00 91 GLU A O 1
ATOM 734 N N . LYS A 1 92 ? 4.411 -13.506 -2.068 1.00 88.25 92 LYS A N 1
ATOM 735 C CA . LYS A 1 92 ? 3.849 -14.786 -1.617 1.00 88.25 92 LYS A CA 1
ATOM 736 C C . LYS A 1 92 ? 2.475 -15.050 -2.249 1.00 88.25 92 LYS A C 1
ATOM 738 O O . LYS A 1 92 ? 1.449 -14.946 -1.572 1.00 88.25 92 LYS A O 1
ATOM 743 N N . PRO A 1 93 ? 2.433 -15.445 -3.534 1.00 87.25 93 PRO A N 1
ATOM 744 C CA . PRO A 1 93 ? 1.190 -15.547 -4.299 1.00 87.25 93 PRO A CA 1
ATOM 745 C C . PRO A 1 93 ? 0.131 -16.449 -3.657 1.00 87.25 93 PRO A C 1
ATOM 747 O O . PRO A 1 93 ? -1.043 -16.085 -3.611 1.00 87.25 93 PRO A O 1
ATOM 750 N N . ASP A 1 94 ? 0.528 -17.621 -3.157 1.00 86.69 94 ASP A N 1
ATOM 751 C CA . ASP A 1 94 ? -0.412 -18.609 -2.617 1.00 86.69 94 ASP A CA 1
ATOM 752 C C . ASP A 1 94 ? -0.998 -18.170 -1.265 1.00 86.69 94 ASP A C 1
ATOM 754 O O . ASP A 1 94 ? -2.207 -18.274 -1.047 1.00 86.69 94 ASP A O 1
ATOM 758 N N . GLU A 1 95 ? -0.162 -17.611 -0.384 1.00 86.38 95 GLU A N 1
ATOM 759 C CA . GLU A 1 95 ? -0.576 -17.099 0.930 1.00 86.38 95 GLU A CA 1
ATOM 760 C C . GLU A 1 95 ? -1.490 -15.874 0.776 1.00 86.38 95 GLU A C 1
ATOM 762 O O . GLU A 1 95 ? -2.559 -15.792 1.387 1.00 86.38 95 GLU A O 1
ATOM 767 N N . ALA A 1 96 ? -1.128 -14.964 -0.129 1.00 86.44 96 ALA A N 1
ATOM 768 C CA . ALA A 1 96 ? -1.923 -13.789 -0.442 1.00 86.44 96 ALA A CA 1
ATOM 769 C C . ALA A 1 96 ? -3.288 -14.157 -1.037 1.00 86.44 96 ALA A C 1
ATOM 771 O O . ALA A 1 96 ? -4.309 -13.647 -0.580 1.00 86.44 96 ALA A O 1
ATOM 772 N N . LYS A 1 97 ? -3.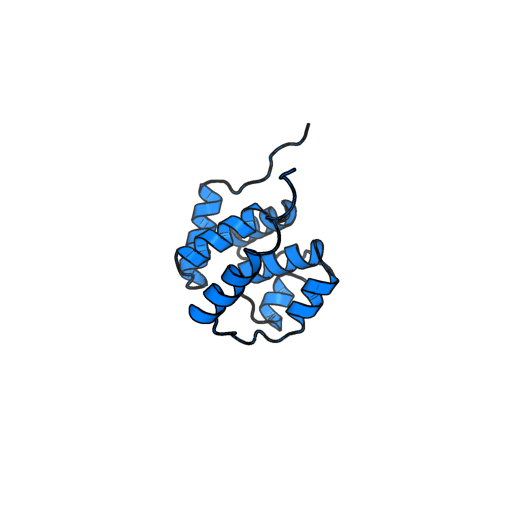349 -15.086 -2.002 1.00 85.75 97 LYS A N 1
ATOM 773 C CA . LYS A 1 97 ? -4.628 -15.574 -2.554 1.00 85.75 97 LYS A CA 1
ATOM 774 C C . LYS A 1 97 ? -5.514 -16.184 -1.477 1.00 85.75 97 LYS A C 1
ATOM 776 O O . LYS A 1 97 ? -6.717 -15.937 -1.472 1.00 85.75 97 LYS A O 1
ATOM 781 N N . TYR A 1 98 ? -4.932 -16.957 -0.564 1.00 85.06 98 TYR A N 1
ATOM 782 C CA . TYR A 1 98 ? -5.669 -17.531 0.552 1.00 85.06 98 TYR A CA 1
ATOM 783 C C . TYR A 1 98 ? -6.266 -16.446 1.455 1.00 85.06 98 TYR A C 1
ATOM 785 O O . TYR A 1 98 ? -7.465 -16.487 1.731 1.00 85.06 98 TYR A O 1
ATOM 793 N N . ILE A 1 99 ? -5.482 -15.438 1.842 1.00 83.81 99 ILE A N 1
ATOM 794 C CA . ILE A 1 99 ? -5.966 -14.308 2.648 1.00 83.81 99 ILE A CA 1
ATOM 795 C C . ILE A 1 99 ? -7.052 -13.523 1.903 1.00 83.81 99 ILE A C 1
ATOM 797 O O . ILE A 1 99 ? -8.105 -13.263 2.472 1.00 83.81 99 ILE A O 1
ATOM 801 N N . LEU A 1 100 ? -6.851 -13.218 0.619 1.00 83.50 100 LEU A N 1
ATOM 802 C CA . LEU A 1 100 ? -7.823 -12.491 -0.207 1.00 83.50 100 LEU A CA 1
ATOM 803 C C . LEU A 1 100 ? -9.118 -13.276 -0.454 1.00 83.50 100 LEU A C 1
ATOM 805 O O . LEU A 1 100 ? -10.170 -12.677 -0.668 1.00 83.50 100 LEU A O 1
ATOM 809 N N . SER A 1 101 ? -9.057 -14.610 -0.431 1.00 82.56 101 SER A N 1
ATOM 810 C CA . SER A 1 101 ? -10.241 -15.471 -0.533 1.00 82.56 101 SER A CA 1
ATOM 811 C C . SER A 1 101 ? -11.065 -15.509 0.756 1.00 82.56 101 SER A C 1
ATOM 813 O O . SER A 1 101 ? -12.249 -15.850 0.728 1.00 82.56 101 SER A O 1
ATOM 815 N N . ARG A 1 102 ? -10.452 -15.153 1.890 1.00 73.44 102 ARG A N 1
ATOM 816 C CA . ARG A 1 102 ? -11.127 -15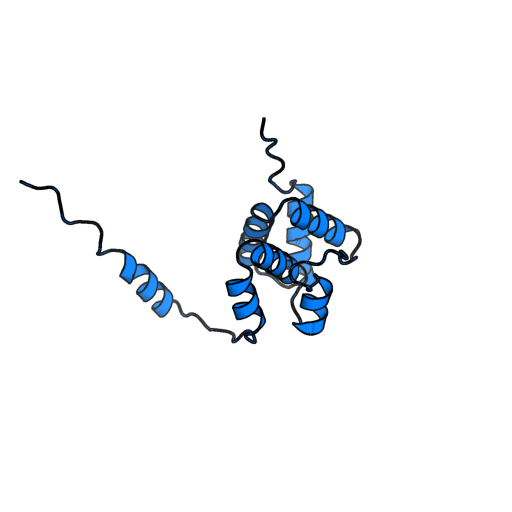.077 3.179 1.00 73.44 102 ARG A CA 1
ATOM 817 C C . ARG A 1 102 ? -11.762 -13.702 3.309 1.00 73.44 102 ARG A C 1
ATOM 819 O O . ARG A 1 102 ? -11.105 -12.674 3.189 1.00 73.44 102 ARG A O 1
ATOM 826 N N . LYS A 1 103 ? -13.070 -13.676 3.568 1.00 58.44 103 LYS A N 1
ATOM 827 C CA . LYS A 1 103 ? -13.738 -12.439 3.980 1.00 58.44 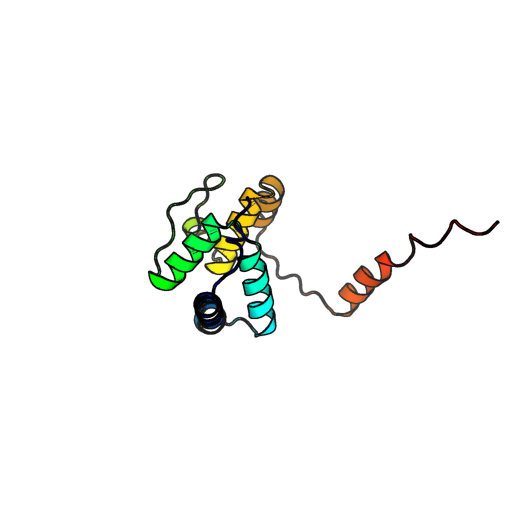103 LYS A CA 1
ATOM 828 C C . LYS A 1 103 ? -13.029 -11.954 5.254 1.00 58.44 103 LYS A C 1
ATOM 830 O O . LYS A 1 103 ? -12.778 -12.801 6.111 1.00 58.44 103 LYS A O 1
ATOM 835 N N . PRO A 1 104 ? -12.682 -10.663 5.388 1.00 55.41 104 PRO A N 1
ATOM 836 C CA . PRO A 1 104 ? -12.039 -10.181 6.599 1.00 55.41 104 PRO A CA 1
ATOM 837 C C . PRO A 1 104 ? -13.012 -10.360 7.766 1.00 55.41 104 PRO A C 1
ATOM 839 O O . PRO A 1 104 ? -13.948 -9.581 7.942 1.00 55.41 104 PRO A O 1
ATOM 842 N N . GLU A 1 105 ? -12.829 -11.427 8.537 1.00 54.50 105 GLU A N 1
ATOM 843 C CA . GLU A 1 105 ? -13.375 -11.511 9.880 1.00 54.50 105 GLU A CA 1
ATOM 844 C C . GLU A 1 105 ? -12.552 -10.543 10.719 1.00 54.50 105 GLU A C 1
ATOM 846 O O . GLU A 1 105 ? -11.327 -10.638 10.791 1.00 54.50 105 GLU A O 1
ATOM 851 N N . LYS A 1 106 ? -13.221 -9.543 11.291 1.00 49.84 106 LYS A N 1
ATOM 852 C CA . LYS A 1 106 ? -12.607 -8.667 12.281 1.00 49.84 106 LYS A CA 1
ATOM 853 C C . LYS A 1 106 ? -12.294 -9.552 13.488 1.00 49.84 106 LYS A C 1
ATOM 855 O O . LYS A 1 106 ? -13.193 -9.875 14.256 1.00 49.84 106 LYS A O 1
ATOM 860 N N . ILE A 1 107 ? -11.051 -10.007 13.602 1.00 55.97 107 ILE A N 1
ATOM 861 C CA . ILE A 1 107 ? -10.586 -10.680 14.810 1.00 55.97 107 ILE A CA 1
ATOM 862 C C . ILE A 1 107 ? -10.286 -9.560 15.802 1.00 55.97 107 ILE A C 1
ATOM 864 O O . ILE A 1 107 ? -9.343 -8.792 15.611 1.00 55.97 107 ILE A O 1
ATOM 868 N N . GLU A 1 108 ? -11.136 -9.410 16.814 1.00 51.97 108 GLU A N 1
ATOM 869 C CA . GLU A 1 108 ? -10.808 -8.583 17.971 1.00 51.97 108 GLU A CA 1
ATOM 870 C C . GLU A 1 108 ? -9.698 -9.301 18.738 1.00 51.97 108 GLU A C 1
ATOM 872 O O . GLU A 1 108 ? -9.909 -10.385 19.274 1.00 51.97 108 GLU A O 1
ATOM 877 N N . ILE A 1 109 ? -8.493 -8.730 18.710 1.00 58.53 109 ILE A N 1
ATOM 878 C CA . ILE A 1 109 ? -7.360 -9.231 19.484 1.00 58.53 109 ILE A CA 1
ATOM 879 C C . ILE A 1 109 ? -7.283 -8.404 20.764 1.00 58.53 109 ILE A C 1
ATOM 881 O O . ILE A 1 109 ? -7.010 -7.201 20.707 1.00 58.53 109 ILE A O 1
ATOM 885 N N . ASP A 1 110 ? -7.545 -9.035 21.905 1.00 70.38 110 ASP A N 1
ATOM 886 C CA . ASP A 1 110 ? -7.380 -8.410 23.212 1.00 70.38 110 ASP A CA 1
ATOM 887 C C . ASP A 1 110 ? -5.913 -8.443 23.686 1.00 70.38 110 ASP A C 1
ATOM 889 O O . ASP A 1 110 ? -5.035 -9.081 23.098 1.00 70.38 110 ASP A O 1
ATOM 893 N N . GLN A 1 111 ? -5.620 -7.657 24.726 1.00 69.62 111 GLN A N 1
ATOM 894 C CA . GLN A 1 111 ? -4.265 -7.554 25.279 1.00 69.62 111 GLN A CA 1
ATOM 895 C C . GLN A 1 111 ? -3.800 -8.865 25.922 1.00 69.62 111 GLN A C 1
ATOM 897 O O . GLN A 1 111 ? -2.613 -9.169 25.860 1.00 69.62 111 GLN A O 1
ATOM 902 N N . GLU A 1 112 ? -4.723 -9.649 26.477 1.00 74.75 112 GLU A N 1
ATOM 903 C CA . GLU A 1 112 ? -4.433 -10.929 27.128 1.00 74.75 112 GLU A CA 1
ATOM 904 C C . GLU A 1 112 ? -3.908 -11.955 26.111 1.00 74.75 112 GLU A C 1
ATOM 906 O O . GLU A 1 112 ? -2.857 -12.560 26.322 1.00 74.75 112 GLU A O 1
ATOM 911 N N . PHE A 1 113 ? -4.540 -12.045 24.937 1.00 74.31 113 PHE A N 1
ATOM 912 C CA . PHE A 1 113 ? -4.089 -12.900 23.841 1.00 74.31 113 PHE A CA 1
ATOM 913 C C . PHE A 1 113 ? -2.707 -12.502 23.297 1.00 74.31 113 PHE A C 1
ATOM 915 O O . PHE A 1 113 ? -1.890 -13.359 22.951 1.00 74.31 113 PHE A O 1
ATOM 922 N N . LEU A 1 114 ? -2.412 -11.199 23.213 1.00 71.25 114 LEU A N 1
ATOM 923 C CA . LEU A 1 114 ? -1.095 -10.721 22.770 1.00 71.25 114 LEU A CA 1
ATOM 924 C C . LEU A 1 114 ? 0.011 -11.072 23.768 1.00 71.25 114 LEU A C 1
ATOM 926 O O . LEU A 1 114 ? 1.123 -11.413 23.356 1.00 71.25 114 LEU A O 1
ATOM 930 N N . GLU A 1 115 ? -0.283 -10.985 25.063 1.00 76.62 115 GLU A N 1
ATOM 931 C CA . GLU A 1 115 ? 0.655 -11.342 26.125 1.00 76.62 115 GLU A CA 1
ATOM 932 C C . GLU A 1 115 ? 0.930 -12.851 26.152 1.00 76.62 115 GLU A C 1
ATOM 934 O O . GLU A 1 115 ? 2.088 -13.249 26.280 1.00 76.62 115 GLU A O 1
ATOM 939 N N . GLU A 1 116 ? -0.085 -13.688 25.925 1.00 75.31 116 GLU A N 1
ATOM 940 C CA . GLU A 1 116 ? 0.063 -15.146 25.809 1.00 75.31 116 GLU A CA 1
ATOM 941 C C . GLU A 1 116 ? 0.930 -15.548 24.600 1.00 75.31 116 GLU A C 1
ATOM 943 O O . GLU A 1 116 ? 1.852 -16.368 24.712 1.00 75.31 116 GLU A O 1
ATOM 948 N N . LEU A 1 117 ? 0.699 -14.917 23.444 1.00 71.75 117 LEU A N 1
ATOM 949 C CA . LEU A 1 117 ? 1.442 -15.198 22.215 1.00 71.75 117 LEU A CA 1
ATOM 950 C C . LEU A 1 117 ? 2.926 -14.802 22.328 1.00 71.75 117 LEU A C 1
ATOM 952 O O . LEU A 1 117 ? 3.807 -15.521 21.855 1.00 71.75 117 LEU A O 1
ATOM 956 N N . LEU A 1 118 ? 3.210 -13.655 22.955 1.00 71.94 118 LEU A N 1
ATOM 957 C CA . LEU A 1 118 ? 4.571 -13.142 23.147 1.00 71.94 118 LEU A CA 1
ATOM 958 C C . LEU A 1 118 ? 5.297 -13.812 24.322 1.00 71.94 118 LEU A C 1
ATOM 960 O O . LEU A 1 118 ? 6.524 -13.925 24.293 1.00 71.94 118 LEU A O 1
ATOM 964 N N . GLY A 1 119 ? 4.559 -14.274 25.333 1.00 62.78 119 GLY A N 1
ATOM 965 C CA . GLY A 1 119 ? 5.097 -15.051 26.450 1.00 62.78 119 GLY A CA 1
ATOM 966 C C . GLY A 1 119 ? 5.621 -16.420 26.016 1.00 62.78 119 GLY A C 1
ATOM 967 O O . GLY A 1 119 ? 6.623 -16.887 26.546 1.00 62.78 119 GLY A O 1
ATOM 968 N N . SER A 1 120 ? 5.017 -17.012 24.983 1.00 58.06 120 SER A N 1
ATOM 969 C CA . SER A 1 120 ? 5.339 -18.366 24.515 1.00 58.06 120 SER A CA 1
ATOM 970 C C . SER A 1 120 ? 6.631 -18.484 23.687 1.00 58.06 120 SER A C 1
ATOM 972 O O . SER A 1 120 ? 7.065 -19.595 23.407 1.00 58.06 120 SER A O 1
ATOM 974 N N . GLN A 1 121 ? 7.280 -17.378 23.292 1.00 54.03 121 GLN A N 1
ATOM 975 C CA . GLN A 1 121 ? 8.551 -17.419 22.537 1.00 54.03 121 GLN A CA 1
ATOM 976 C C . GLN A 1 121 ? 9.815 -17.292 23.404 1.00 54.03 121 GLN A C 1
ATOM 978 O O . GLN A 1 121 ? 10.916 -17.178 22.865 1.00 54.03 121 GLN A O 1
ATOM 983 N N . LYS A 1 122 ? 9.693 -17.273 24.737 1.00 51.50 122 LYS A N 1
ATOM 984 C CA . LYS A 1 122 ? 10.827 -16.956 25.620 1.00 51.50 122 LYS A CA 1
ATOM 985 C C . LYS A 1 122 ? 11.595 -18.148 26.198 1.00 51.50 122 LYS A C 1
ATOM 987 O O . LYS A 1 122 ? 12.643 -17.904 26.787 1.00 51.50 122 LYS A O 1
ATOM 992 N N . ASP A 1 123 ? 11.155 -19.388 25.978 1.00 51.41 123 ASP A N 1
ATOM 993 C CA . ASP A 1 123 ? 11.679 -20.546 26.725 1.00 51.41 123 ASP A CA 1
ATOM 994 C C . ASP A 1 123 ? 12.438 -21.615 25.906 1.00 51.41 123 ASP A C 1
ATOM 996 O O . ASP A 1 123 ? 12.754 -22.667 26.450 1.00 51.41 123 ASP A O 1
ATOM 1000 N N . GLU A 1 124 ? 12.819 -21.376 24.642 1.00 52.97 124 GLU A N 1
ATOM 1001 C CA . GLU A 1 124 ? 13.535 -22.397 23.831 1.00 52.97 124 GLU A CA 1
ATOM 1002 C C . GLU A 1 124 ? 14.986 -22.063 23.433 1.00 52.97 124 GLU A C 1
ATOM 1004 O O . GLU A 1 124 ? 15.586 -22.755 22.612 1.00 52.97 124 GLU A O 1
ATOM 1009 N N . SER A 1 125 ? 15.613 -21.043 24.024 1.00 51.12 125 SER A N 1
ATOM 1010 C CA . SER A 1 125 ? 17.025 -20.739 23.732 1.00 51.12 125 SER A CA 1
ATOM 1011 C C . SER A 1 125 ? 17.819 -20.334 24.970 1.00 51.12 125 SER A C 1
ATOM 1013 O O . SER A 1 125 ? 18.361 -19.230 25.026 1.00 51.12 125 SER A O 1
ATOM 1015 N N . ALA A 1 126 ? 17.875 -21.207 25.976 1.00 52.91 126 ALA A N 1
ATOM 1016 C CA . ALA A 1 126 ? 18.839 -21.089 27.068 1.00 52.91 126 ALA A CA 1
ATOM 1017 C C . ALA A 1 126 ? 19.066 -22.428 27.788 1.00 52.91 126 ALA A C 1
ATOM 1019 O O . ALA A 1 126 ? 18.854 -22.518 28.989 1.00 52.91 126 ALA A O 1
ATOM 1020 N N . ASP A 1 127 ? 19.520 -23.458 27.078 1.00 53.06 127 ASP A N 1
ATOM 1021 C CA . ASP A 1 127 ? 20.279 -24.526 27.732 1.00 53.06 127 ASP A CA 1
ATOM 1022 C C . ASP A 1 127 ? 21.245 -25.144 26.722 1.00 53.06 127 ASP A C 1
ATOM 1024 O O . ASP A 1 127 ? 20.825 -25.841 25.809 1.00 53.06 127 ASP A O 1
ATOM 1028 N N . GLU A 1 128 ? 22.519 -24.755 26.825 1.00 52.66 128 GLU A N 1
ATOM 1029 C CA . GLU A 1 128 ? 23.721 -25.542 26.495 1.00 52.66 128 GLU A CA 1
ATOM 1030 C C . GLU A 1 128 ? 24.942 -24.604 26.450 1.00 52.66 128 GLU A C 1
ATOM 1032 O O . GLU A 1 128 ? 25.345 -24.113 25.398 1.00 52.66 128 GLU A O 1
ATOM 1037 N N . ALA A 1 129 ? 25.532 -24.332 27.618 1.00 49.53 129 ALA A N 1
ATOM 1038 C CA . ALA A 1 129 ? 26.971 -24.079 27.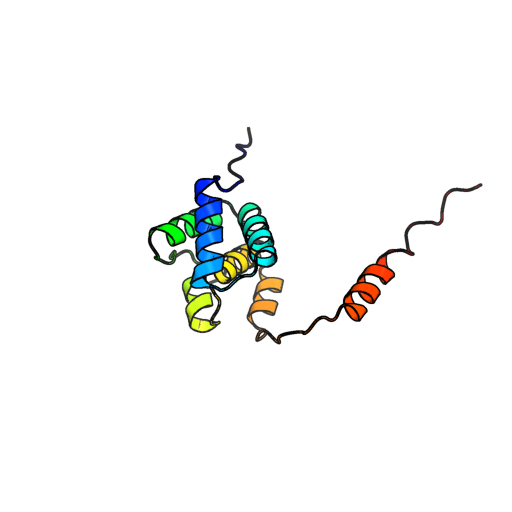769 1.00 49.53 129 ALA A CA 1
ATOM 1039 C C . ALA A 1 129 ? 27.325 -23.995 29.261 1.00 49.53 129 ALA A C 1
ATOM 1041 O O . ALA A 1 129 ? 27.246 -22.926 29.869 1.00 49.53 129 ALA A O 1
ATOM 1042 N N . GLY A 1 130 ? 27.733 -25.118 29.851 1.00 48.91 130 GLY A N 1
ATOM 1043 C CA . GLY A 1 130 ? 28.202 -25.133 31.232 1.00 48.91 130 GLY A CA 1
ATOM 1044 C C . GLY A 1 130 ? 28.699 -26.488 31.719 1.00 48.91 130 GLY A C 1
ATOM 1045 O O . GLY A 1 130 ? 28.150 -26.997 32.687 1.00 48.91 130 GLY A O 1
ATOM 1046 N N . GLU A 1 131 ? 29.741 -27.033 31.086 1.00 47.47 131 GLU A N 1
ATOM 1047 C CA . GLU A 1 131 ? 30.713 -27.926 31.743 1.00 47.47 131 GLU A CA 1
ATOM 1048 C C . GLU A 1 131 ? 32.140 -27.547 31.334 1.00 47.47 131 GLU A C 1
ATOM 1050 O O . GLU A 1 131 ? 32.366 -27.287 30.128 1.00 47.47 131 GLU A O 1
#

Radius of gyration: 18.53 Å; chains: 1; bounding box: 45×43×47 Å

Secondary structure (DSSP, 8-state):
------S--HHHHHHHHHHHHHHS---HHHHHHHHHHHHHS-HHHHHHHHHHHHH-PPP---BTTB-HHHHHHHH---HHHHHHHHHHHHH-HHHHHHHHHS--------HHHHHHHHHTTSSSS------